Protein AF-A0A843GCX4-F1 (afdb_monomer_lite)

Foldseek 3Di:
DPQLQDDPWDKDALAQLLAAQLCLQCVQVVLADPDSQVSNVSVVSNRHFIKTKAEDADDEEEEAEALQLLQRPQLRVLSVVCVVPRPPHDNHMYIYGSHLRRHNVSVSGCDDVNHRSVPCLVPPSRSNVSVVVVCVVVVHPYYHYDGD

Radius of gyration: 14.12 Å; chains: 1; bounding box: 36×30×37 Å

Structure (mmCIF, N/CA/C/O backbone):
data_AF-A0A843GCX4-F1
#
_entry.id   AF-A0A843GCX4-F1
#
loop_
_atom_site.group_PDB
_atom_site.id
_atom_site.type_symbol
_atom_site.label_atom_id
_atom_site.label_alt_id
_atom_site.label_comp_id
_atom_site.label_asym_id
_atom_site.label_entity_id
_atom_site.label_seq_id
_atom_site.pdbx_PDB_ins_code
_atom_site.Cartn_x
_atom_site.Cartn_y
_atom_site.Cartn_z
_atom_site.occupancy
_atom_site.B_iso_or_equiv
_atom_site.auth_seq_id
_atom_site.auth_comp_id
_atom_site.auth_asym_id
_atom_site.auth_atom_id
_atom_site.pdbx_PDB_model_num
ATOM 1 N N . MET A 1 1 ? -15.278 14.314 -14.137 1.00 44.75 1 MET A N 1
ATOM 2 C CA . MET A 1 1 ? -13.884 13.840 -13.970 1.00 44.75 1 MET A CA 1
ATOM 3 C C . MET A 1 1 ? -13.304 14.185 -12.593 1.00 44.75 1 MET A C 1
ATOM 5 O O . MET A 1 1 ? -12.242 13.668 -12.282 1.00 44.75 1 MET A O 1
ATOM 9 N N . ASP A 1 2 ? -14.006 14.945 -11.739 1.00 46.88 2 ASP A N 1
ATOM 10 C CA . ASP A 1 2 ? -13.498 15.349 -10.413 1.00 46.88 2 ASP A CA 1
ATOM 11 C C . ASP A 1 2 ? -13.655 14.304 -9.290 1.00 46.88 2 ASP A C 1
ATOM 13 O O . ASP A 1 2 ? -13.018 14.430 -8.247 1.00 46.88 2 ASP A O 1
ATOM 17 N N . ASP A 1 3 ? -14.431 13.239 -9.506 1.00 53.78 3 ASP A N 1
ATOM 18 C CA . ASP A 1 3 ? -14.799 12.279 -8.448 1.00 53.78 3 ASP A CA 1
ATOM 19 C C . ASP A 1 3 ? -13.665 11.316 -8.042 1.00 53.78 3 ASP A C 1
ATOM 21 O O . ASP A 1 3 ? -13.592 10.852 -6.912 1.00 53.78 3 ASP A O 1
ATOM 25 N N . LEU A 1 4 ? -12.702 11.044 -8.932 1.00 57.31 4 LEU A N 1
ATOM 26 C CA . LEU A 1 4 ? -11.611 10.088 -8.659 1.00 57.31 4 LEU A CA 1
ATOM 27 C C . LEU A 1 4 ? -10.525 10.640 -7.717 1.00 57.31 4 LEU A C 1
ATOM 29 O O . LEU A 1 4 ? -9.621 9.907 -7.308 1.00 57.31 4 LEU A O 1
ATOM 33 N N . ASN A 1 5 ? -10.565 11.939 -7.411 1.00 57.94 5 ASN A N 1
ATOM 34 C CA . ASN A 1 5 ? -9.571 12.627 -6.582 1.00 57.94 5 ASN A CA 1
ATOM 35 C C . ASN A 1 5 ? -10.054 12.912 -5.158 1.00 57.94 5 ASN A C 1
ATOM 37 O O . ASN A 1 5 ? -9.263 13.423 -4.365 1.00 57.94 5 ASN A O 1
ATOM 41 N N . LYS A 1 6 ? -11.313 12.609 -4.826 1.00 67.44 6 LYS A N 1
ATOM 42 C CA . LYS A 1 6 ? -11.887 12.917 -3.519 1.00 67.44 6 LYS A CA 1
ATOM 43 C C . LYS A 1 6 ? -12.699 11.730 -3.013 1.00 67.44 6 LYS A C 1
ATOM 4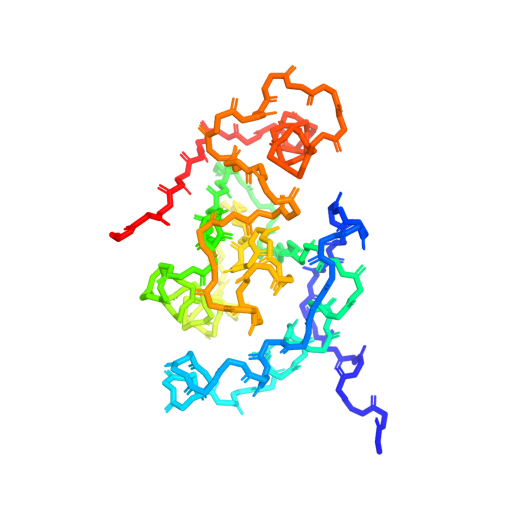5 O O . LYS A 1 6 ? -13.627 11.286 -3.667 1.00 67.44 6 LYS A O 1
ATOM 50 N N . ASN A 1 7 ? -12.330 11.235 -1.841 1.00 82.25 7 ASN A N 1
ATOM 51 C CA . ASN A 1 7 ? -13.049 10.208 -1.096 1.00 82.25 7 ASN A CA 1
ATOM 52 C C . ASN A 1 7 ? -12.879 10.531 0.407 1.00 82.25 7 ASN A C 1
ATOM 54 O O . ASN A 1 7 ? -12.068 11.385 0.767 1.00 82.25 7 ASN A O 1
ATOM 58 N N . ASN A 1 8 ? -13.649 9.882 1.272 1.00 87.75 8 ASN A N 1
ATOM 59 C CA . ASN A 1 8 ? -13.594 9.980 2.728 1.00 87.75 8 ASN A CA 1
ATOM 60 C C . ASN A 1 8 ? -12.407 9.207 3.346 1.00 87.75 8 ASN A C 1
ATOM 62 O O . ASN A 1 8 ? -12.228 9.237 4.559 1.00 87.75 8 ASN A O 1
ATOM 66 N N . LEU A 1 9 ? -11.590 8.530 2.532 1.00 92.25 9 LEU A N 1
ATOM 67 C CA . LEU A 1 9 ? -10.352 7.885 2.975 1.00 92.25 9 LEU A CA 1
ATOM 68 C C . LEU A 1 9 ? -9.309 8.918 3.427 1.00 92.25 9 LEU A C 1
ATOM 70 O O . LEU A 1 9 ? -8.885 9.769 2.641 1.00 92.25 9 LEU A O 1
ATOM 74 N N . GLU A 1 10 ? -8.823 8.787 4.662 1.00 94.94 10 GLU A N 1
ATOM 75 C CA . GLU A 1 10 ? -7.625 9.490 5.127 1.00 94.94 10 GLU A CA 1
ATOM 76 C C . GLU A 1 10 ? -6.386 8.817 4.512 1.00 94.94 10 GLU A C 1
ATOM 78 O O . GLU A 1 10 ? -6.153 7.621 4.708 1.00 94.94 10 GLU A O 1
ATOM 83 N N . LEU A 1 11 ? -5.606 9.565 3.722 1.00 96.06 11 LEU A N 1
ATOM 84 C CA . LEU A 1 11 ? -4.489 9.024 2.943 1.00 96.06 11 LEU A CA 1
ATOM 85 C C . LEU A 1 11 ? -3.256 9.933 2.982 1.00 96.06 11 LEU A C 1
ATOM 87 O O . LEU A 1 11 ? -3.356 11.148 2.820 1.00 96.06 11 LEU A O 1
ATOM 91 N N . GLU A 1 12 ? -2.079 9.316 3.091 1.00 97.81 12 GLU A N 1
ATOM 92 C CA . GLU A 1 12 ? -0.765 9.955 2.950 1.00 97.81 12 GLU A CA 1
ATOM 93 C C . GLU A 1 12 ? 0.049 9.270 1.834 1.00 97.81 12 GLU A C 1
ATOM 95 O O . GLU A 1 12 ? -0.013 8.052 1.664 1.00 97.81 12 GLU A O 1
ATOM 100 N N . ILE A 1 13 ? 0.836 10.039 1.069 1.00 98.38 13 ILE A N 1
ATOM 101 C CA . ILE A 1 13 ? 1.808 9.493 0.106 1.00 98.38 13 ILE A CA 1
ATOM 102 C C . ILE A 1 13 ? 3.180 9.392 0.778 1.00 98.38 13 ILE A C 1
ATOM 104 O O . ILE A 1 13 ? 3.820 10.411 1.034 1.00 98.38 13 ILE A O 1
ATOM 108 N N . ILE A 1 14 ? 3.647 8.165 1.022 1.00 97.69 14 ILE A N 1
ATOM 109 C CA . ILE A 1 14 ? 4.852 7.887 1.827 1.00 97.69 14 ILE A CA 1
ATOM 110 C C . ILE A 1 14 ? 6.151 8.033 1.029 1.00 97.69 14 ILE A C 1
ATOM 112 O O . ILE A 1 14 ? 7.179 8.456 1.557 1.00 97.69 14 ILE A O 1
ATOM 116 N N . SER A 1 15 ? 6.126 7.687 -0.255 1.00 96.19 15 SER A N 1
ATOM 117 C CA . SER A 1 15 ? 7.257 7.853 -1.169 1.00 96.19 15 SER A CA 1
ATOM 118 C C . SER A 1 15 ? 6.727 8.283 -2.524 1.00 96.19 15 SER A C 1
ATOM 120 O O . SER A 1 15 ? 5.895 7.585 -3.090 1.00 96.19 15 SER A O 1
ATOM 122 N N . LYS A 1 16 ? 7.176 9.434 -3.032 1.00 96.69 16 LYS A N 1
ATOM 123 C CA . LYS A 1 16 ? 6.723 9.975 -4.326 1.00 96.69 16 LYS A CA 1
ATOM 124 C C . LYS A 1 16 ? 7.395 9.298 -5.521 1.00 96.69 16 LYS A C 1
ATOM 126 O O . LYS A 1 16 ? 6.825 9.262 -6.604 1.00 96.69 16 LYS A O 1
ATOM 131 N N . ASP A 1 17 ? 8.576 8.723 -5.309 1.00 94.62 17 ASP A N 1
ATOM 132 C CA . ASP A 1 17 ? 9.397 8.142 -6.377 1.00 94.62 17 ASP A CA 1
ATOM 133 C C . ASP A 1 17 ? 8.860 6.790 -6.869 1.00 94.62 17 ASP A C 1
ATOM 135 O O . ASP A 1 17 ? 9.237 6.310 -7.934 1.00 94.62 17 ASP A O 1
ATOM 139 N N . SER A 1 18 ? 7.953 6.173 -6.112 1.00 97.38 18 SER A N 1
ATOM 140 C CA . SER A 1 18 ? 7.413 4.845 -6.395 1.00 97.38 18 SER A CA 1
ATOM 141 C C . SER A 1 18 ? 6.190 4.841 -7.319 1.00 97.38 1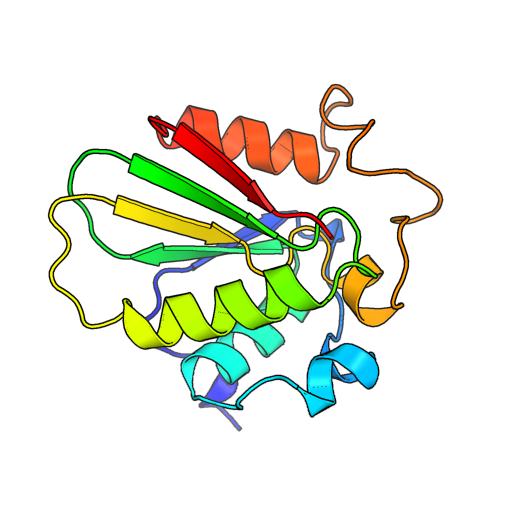8 SER A C 1
ATOM 143 O O . SER A 1 18 ? 5.653 3.768 -7.587 1.00 97.38 18 SER A O 1
ATOM 145 N N . GLY A 1 19 ? 5.723 6.005 -7.782 1.00 98.38 19 GLY A N 1
ATOM 146 C CA . GLY A 1 19 ? 4.443 6.157 -8.481 1.00 98.38 19 GLY A CA 1
ATOM 147 C C . GLY A 1 19 ? 4.314 5.340 -9.773 1.00 98.38 19 GLY A C 1
ATOM 148 O O . GLY A 1 19 ? 5.278 5.167 -10.518 1.00 98.38 19 GLY A O 1
ATOM 149 N N . GLY A 1 20 ? 3.107 4.843 -10.058 1.00 98.12 20 GLY A N 1
ATOM 150 C CA . GLY A 1 20 ? 2.846 4.006 -11.231 1.00 98.12 20 GLY A CA 1
ATOM 151 C C . GLY A 1 20 ? 1.362 3.818 -11.549 1.00 98.12 20 GLY A C 1
ATOM 152 O O . GLY A 1 20 ? 0.502 3.858 -10.670 1.00 98.12 20 GLY A O 1
ATOM 153 N N . PHE A 1 21 ? 1.059 3.590 -12.829 1.00 97.94 21 PHE A N 1
ATOM 154 C CA . PHE A 1 21 ? -0.293 3.309 -13.314 1.00 97.94 21 PHE A CA 1
ATOM 155 C C . PHE A 1 21 ? -0.616 1.821 -13.148 1.00 97.94 21 PHE A C 1
ATOM 157 O O . PHE A 1 21 ? -0.439 1.032 -14.073 1.00 97.94 21 PHE A O 1
ATOM 164 N N . ILE A 1 22 ? -1.130 1.428 -11.980 1.00 98.06 22 ILE A N 1
ATOM 165 C CA . ILE A 1 22 ? -1.460 0.023 -11.662 1.00 98.06 22 ILE A CA 1
ATOM 166 C C . ILE A 1 22 ? -2.326 -0.648 -12.747 1.00 98.06 22 ILE A C 1
ATOM 168 O O . ILE A 1 22 ? -2.164 -1.832 -13.028 1.00 98.06 22 ILE A O 1
ATOM 172 N N . SER A 1 23 ? -3.207 0.111 -13.407 1.00 96.12 23 SER A N 1
ATOM 173 C CA . SER A 1 23 ? -4.082 -0.376 -14.482 1.00 96.12 23 SER A CA 1
ATOM 174 C C . SER A 1 23 ? -3.355 -0.890 -15.732 1.00 96.12 23 SER A C 1
ATOM 176 O O . SER A 1 23 ? -3.961 -1.620 -16.522 1.00 96.12 23 SER A O 1
ATOM 178 N N . ALA A 1 24 ? -2.073 -0.557 -15.920 1.00 97.75 24 ALA A N 1
ATOM 179 C CA . ALA A 1 24 ? -1.255 -1.131 -16.987 1.00 97.75 24 ALA A CA 1
ATOM 180 C C . ALA A 1 24 ? -0.834 -2.585 -16.697 1.00 97.75 24 ALA A C 1
ATOM 182 O O . ALA A 1 24 ? -0.664 -3.358 -17.643 1.00 97.75 24 ALA A O 1
ATOM 183 N N . ASN A 1 25 ? -0.781 -3.015 -15.429 1.00 97.94 25 ASN A N 1
ATOM 184 C CA . ASN A 1 25 ? -0.638 -4.431 -15.094 1.00 97.94 25 ASN A CA 1
ATOM 185 C C . ASN A 1 25 ? -1.998 -5.136 -15.225 1.00 97.94 25 ASN A C 1
ATOM 187 O O . ASN A 1 25 ? -2.839 -5.111 -14.327 1.00 97.94 25 ASN A O 1
ATOM 191 N N . ARG A 1 26 ? -2.227 -5.815 -16.352 1.00 97.12 26 ARG A N 1
ATOM 192 C CA . ARG A 1 26 ? -3.489 -6.541 -16.586 1.00 97.12 26 ARG A CA 1
ATOM 193 C C . ARG A 1 26 ? -3.690 -7.738 -15.656 1.00 97.12 26 ARG A C 1
ATOM 195 O O . ARG A 1 26 ? -4.837 -8.071 -15.374 1.00 97.12 26 ARG A O 1
ATOM 202 N N . ASN A 1 27 ? -2.616 -8.340 -15.139 1.00 96.19 27 ASN A N 1
ATOM 203 C CA . ASN A 1 27 ? -2.717 -9.478 -14.224 1.00 96.19 27 ASN A CA 1
ATOM 204 C C . ASN A 1 27 ? -3.335 -9.064 -12.884 1.00 96.19 27 ASN A C 1
ATOM 206 O O . ASN A 1 27 ? -4.126 -9.817 -12.321 1.00 96.19 27 ASN A O 1
ATOM 210 N N . ILE A 1 28 ? -3.027 -7.859 -12.395 1.00 96.38 28 ILE A N 1
ATOM 211 C CA . ILE A 1 28 ? -3.657 -7.333 -11.181 1.00 96.38 28 ILE A CA 1
ATOM 212 C C . ILE A 1 28 ? -4.995 -6.659 -11.485 1.00 96.38 28 ILE A C 1
ATOM 214 O O . ILE A 1 28 ? -5.990 -6.956 -10.830 1.00 96.38 28 ILE A O 1
ATOM 218 N N . PHE A 1 29 ? -5.053 -5.808 -12.515 1.00 95.75 29 PHE A N 1
ATOM 219 C CA . PHE A 1 29 ? -6.219 -4.966 -12.782 1.00 95.75 29 PHE A CA 1
ATOM 220 C C . PHE A 1 29 ? -7.476 -5.779 -13.105 1.00 95.75 29 PHE A C 1
ATOM 222 O O . PHE A 1 29 ? -8.563 -5.417 -12.668 1.00 95.75 29 PHE A O 1
ATOM 229 N N . ASN A 1 30 ? -7.331 -6.918 -13.790 1.00 96.31 30 ASN A N 1
ATOM 230 C CA . ASN A 1 30 ? -8.456 -7.807 -14.093 1.00 96.31 30 ASN A CA 1
ATOM 231 C C . ASN A 1 30 ? -9.016 -8.535 -12.853 1.00 96.31 30 ASN A C 1
ATOM 233 O O . ASN A 1 30 ? -10.074 -9.149 -12.945 1.00 96.31 30 ASN A O 1
ATOM 237 N N . ASN A 1 31 ? -8.314 -8.492 -11.716 1.00 96.62 31 ASN A N 1
ATOM 238 C CA . ASN A 1 31 ? -8.677 -9.189 -10.479 1.00 96.62 31 ASN A CA 1
ATOM 239 C C . ASN A 1 31 ? -9.013 -8.234 -9.315 1.00 96.62 31 ASN A C 1
ATOM 241 O O . ASN A 1 31 ? -9.309 -8.696 -8.208 1.00 96.62 31 ASN A O 1
ATOM 245 N N . ILE A 1 32 ? -8.977 -6.917 -9.548 1.00 95.62 32 ILE A N 1
ATOM 246 C CA . ILE A 1 32 ? -9.395 -5.891 -8.587 1.00 95.62 32 ILE A CA 1
ATOM 247 C C . ILE A 1 32 ? -10.875 -5.563 -8.815 1.00 95.62 32 ILE A C 1
ATOM 249 O O . ILE A 1 32 ? -11.311 -5.340 -9.943 1.00 95.62 32 ILE A O 1
ATOM 253 N N . GLU A 1 33 ? -11.642 -5.487 -7.731 1.00 94.50 33 GLU A N 1
ATOM 254 C CA . GLU A 1 33 ? -12.985 -4.911 -7.754 1.00 94.50 33 GLU A CA 1
ATOM 255 C C . GLU A 1 33 ? -12.880 -3.383 -7.750 1.00 94.50 33 GLU A C 1
ATOM 257 O O . GLU A 1 33 ? -12.249 -2.818 -6.864 1.00 94.50 33 GLU A O 1
ATOM 262 N N . LEU A 1 34 ? -13.477 -2.713 -8.741 1.00 95.00 34 LEU A N 1
ATOM 263 C CA . LEU A 1 34 ? -13.401 -1.255 -8.903 1.00 95.00 34 LEU A CA 1
ATOM 264 C C . LEU A 1 34 ? -14.469 -0.524 -8.068 1.00 95.00 34 LEU A C 1
ATOM 266 O O . LEU A 1 34 ? -15.335 0.169 -8.610 1.00 95.00 34 LEU A O 1
ATOM 270 N N . SER A 1 35 ? -14.397 -0.678 -6.747 1.00 94.81 35 SER A N 1
ATOM 271 C CA . SER A 1 35 ? -15.074 0.180 -5.763 1.00 94.81 35 SER A CA 1
ATOM 272 C C . SER A 1 35 ? -14.604 1.643 -5.841 1.00 94.81 35 SER A C 1
ATOM 274 O O . SER A 1 35 ? -13.587 1.961 -6.463 1.00 94.81 35 SER A O 1
ATOM 276 N N . ASP A 1 36 ? -15.313 2.566 -5.194 1.00 94.31 36 ASP A N 1
ATOM 277 C CA . ASP A 1 36 ? -14.908 3.980 -5.191 1.00 94.31 36 ASP A CA 1
ATOM 278 C C . ASP A 1 36 ? -13.609 4.213 -4.403 1.00 94.31 36 ASP A C 1
ATOM 280 O O . ASP A 1 36 ? -12.770 5.027 -4.800 1.00 94.31 36 ASP A O 1
ATOM 284 N N . ASN A 1 37 ? -13.371 3.419 -3.356 1.00 95.56 37 ASN A N 1
ATOM 285 C CA . ASN A 1 37 ? -12.104 3.399 -2.624 1.00 95.56 37 ASN A CA 1
ATOM 286 C C . ASN A 1 37 ? -10.958 2.892 -3.496 1.00 95.56 37 ASN A C 1
ATOM 288 O O . ASN A 1 37 ? -9.933 3.564 -3.612 1.00 95.56 37 ASN A O 1
ATOM 292 N N . SER A 1 38 ? -11.115 1.735 -4.145 1.00 96.00 38 SER A N 1
ATOM 293 C CA . SER A 1 38 ? -10.054 1.180 -4.992 1.00 96.00 38 SER A CA 1
ATOM 294 C C . SER A 1 38 ? -9.734 2.106 -6.166 1.00 96.00 38 SER A C 1
ATOM 296 O O . SER A 1 38 ? -8.561 2.377 -6.408 1.00 96.00 38 SER A O 1
ATOM 298 N N . LYS A 1 39 ? -10.734 2.689 -6.841 1.00 96.44 39 LYS A N 1
ATOM 299 C CA . LYS A 1 39 ? -10.522 3.702 -7.892 1.00 96.44 39 LYS A CA 1
ATOM 300 C C . LYS A 1 39 ? -9.726 4.904 -7.380 1.00 96.44 39 LYS A C 1
ATOM 302 O O . LYS A 1 39 ? -8.773 5.327 -8.036 1.00 96.44 39 LYS A O 1
ATOM 307 N N . PHE A 1 40 ? -10.095 5.437 -6.214 1.00 96.56 40 PHE A N 1
ATOM 308 C CA . PHE A 1 40 ? -9.382 6.545 -5.582 1.00 96.56 40 PHE A CA 1
ATOM 309 C C . PHE A 1 40 ? -7.927 6.170 -5.269 1.00 96.56 40 PHE A C 1
ATOM 311 O O . PHE A 1 40 ? -7.010 6.912 -5.625 1.00 96.56 40 PHE A O 1
ATOM 318 N N . ILE A 1 41 ? -7.694 4.995 -4.682 1.00 97.81 41 ILE A N 1
ATOM 319 C CA . ILE A 1 41 ? -6.356 4.499 -4.333 1.00 97.81 41 ILE A CA 1
ATOM 320 C C . ILE A 1 41 ? -5.504 4.276 -5.584 1.00 97.81 41 ILE A C 1
ATOM 322 O O . ILE A 1 41 ? -4.351 4.701 -5.608 1.00 97.81 41 ILE A O 1
ATOM 326 N N . LEU A 1 42 ? -6.055 3.664 -6.637 1.00 97.69 42 LEU A N 1
ATOM 327 C CA . LEU A 1 42 ? -5.361 3.459 -7.914 1.00 97.69 42 LEU A CA 1
ATOM 328 C C . LEU A 1 42 ? -4.923 4.795 -8.530 1.00 97.69 42 LEU A C 1
ATOM 330 O O . LEU A 1 42 ? -3.834 4.889 -9.091 1.00 97.69 42 LEU A O 1
ATOM 334 N N . ASN A 1 43 ? -5.741 5.838 -8.390 1.00 97.12 43 ASN A N 1
ATOM 335 C CA . ASN A 1 43 ? -5.399 7.184 -8.834 1.00 97.12 43 ASN A CA 1
ATOM 336 C C . ASN A 1 43 ? -4.328 7.843 -7.937 1.00 97.12 43 ASN A C 1
ATOM 338 O O . ASN A 1 43 ? -3.411 8.490 -8.441 1.00 97.12 43 ASN A O 1
ATOM 342 N N . GLN A 1 44 ? -4.374 7.642 -6.614 1.00 97.75 44 GLN A N 1
ATOM 343 C CA . GLN A 1 44 ? -3.311 8.120 -5.717 1.00 97.75 44 GLN A CA 1
ATOM 344 C C . GLN A 1 44 ? -1.980 7.380 -5.927 1.00 97.75 44 GLN A C 1
ATOM 346 O O . GLN A 1 44 ? -0.927 7.999 -5.799 1.00 97.75 44 GLN A O 1
ATOM 351 N N . ALA A 1 45 ? -2.010 6.104 -6.323 1.00 98.38 45 ALA A N 1
ATOM 352 C CA . ALA A 1 45 ? -0.823 5.292 -6.596 1.00 98.38 45 ALA A CA 1
ATOM 353 C C . ALA A 1 45 ? 0.041 5.841 -7.750 1.00 98.38 45 ALA A C 1
ATOM 355 O O . ALA A 1 45 ? 1.241 5.578 -7.814 1.00 98.38 45 ALA A O 1
ATOM 356 N N . ILE A 1 46 ? -0.532 6.674 -8.627 1.00 98.38 46 ILE A N 1
ATOM 357 C CA . ILE A 1 46 ? 0.212 7.406 -9.666 1.00 98.38 46 ILE A CA 1
ATOM 358 C C . ILE A 1 46 ? 1.209 8.389 -9.030 1.00 98.38 46 ILE A C 1
ATOM 360 O O . ILE A 1 46 ? 2.271 8.649 -9.588 1.00 98.38 46 ILE A O 1
ATOM 364 N N . LYS A 1 47 ? 0.884 8.931 -7.850 1.00 98.12 47 LYS A N 1
ATOM 365 C CA . LYS A 1 47 ? 1.675 9.957 -7.156 1.00 98.12 47 LYS A CA 1
ATOM 366 C C . LYS A 1 47 ? 2.768 9.379 -6.255 1.00 98.12 47 LYS A C 1
ATOM 368 O O . LYS A 1 47 ? 3.570 10.154 -5.738 1.00 98.12 47 LYS A O 1
ATOM 373 N N . GLY A 1 48 ? 2.764 8.068 -6.016 1.00 98.44 48 GLY A N 1
ATOM 374 C CA . GLY A 1 48 ? 3.658 7.413 -5.065 1.00 98.44 48 GLY A CA 1
ATOM 375 C C . GLY A 1 48 ? 2.970 6.329 -4.241 1.00 98.44 48 GLY A C 1
ATOM 376 O O . GLY A 1 48 ? 1.855 5.933 -4.555 1.00 98.44 48 GLY A O 1
ATOM 377 N N . THR A 1 49 ? 3.621 5.878 -3.168 1.00 98.75 49 THR A N 1
ATOM 378 C CA . THR A 1 49 ? 3.148 4.834 -2.241 1.00 98.75 49 THR A CA 1
ATOM 379 C C . THR A 1 49 ? 1.979 5.354 -1.397 1.00 98.75 49 THR A C 1
ATOM 381 O O . THR A 1 49 ? 2.226 6.154 -0.487 1.00 98.75 49 THR A O 1
ATOM 384 N N . PRO A 1 50 ? 0.727 4.925 -1.644 1.00 98.50 50 PRO A N 1
ATOM 385 C CA . PRO A 1 50 ? -0.411 5.367 -0.853 1.00 98.50 50 PRO A CA 1
ATOM 386 C C . PRO A 1 50 ? -0.498 4.569 0.452 1.00 98.50 50 PRO A C 1
ATOM 388 O O . PRO A 1 50 ? -0.479 3.338 0.436 1.00 98.50 50 PRO A O 1
ATOM 391 N N . MET A 1 51 ? -0.633 5.270 1.574 1.00 98.75 51 MET A N 1
ATOM 392 C CA . MET A 1 51 ? -0.968 4.698 2.876 1.00 98.75 51 MET A CA 1
ATOM 393 C C . MET A 1 51 ? -2.327 5.229 3.314 1.00 98.75 51 MET A C 1
ATOM 395 O O . MET A 1 51 ? -2.517 6.438 3.414 1.00 98.75 51 MET A O 1
ATOM 399 N N . ILE A 1 52 ? -3.252 4.318 3.586 1.00 98.50 52 ILE A N 1
ATOM 400 C CA . ILE A 1 52 ? -4.606 4.608 4.047 1.00 98.50 52 ILE A CA 1
ATOM 401 C C . ILE A 1 52 ? -4.633 4.454 5.565 1.00 98.50 52 ILE A C 1
ATOM 403 O O . ILE A 1 52 ? -4.080 3.478 6.070 1.00 98.50 52 ILE A O 1
ATOM 407 N N . LYS A 1 53 ? -5.290 5.369 6.278 1.00 98.00 53 LYS A N 1
ATOM 408 C CA . LYS A 1 53 ? -5.575 5.260 7.713 1.00 98.00 53 LYS A CA 1
ATOM 409 C C . LYS A 1 53 ? -7.072 5.030 7.938 1.00 98.00 53 LYS A C 1
ATOM 411 O O . LYS A 1 53 ? -7.897 5.698 7.321 1.00 98.00 53 LYS A O 1
ATOM 416 N N . ILE A 1 54 ? -7.406 4.091 8.822 1.00 97.62 54 ILE A N 1
ATOM 417 C CA . ILE A 1 54 ? -8.777 3.771 9.244 1.00 97.62 54 ILE A CA 1
ATOM 418 C C . ILE A 1 54 ? -8.788 3.634 10.772 1.00 97.62 54 ILE A C 1
ATOM 420 O O . ILE A 1 54 ? -7.975 2.890 11.324 1.00 97.62 54 ILE A O 1
ATOM 424 N N . GLY A 1 55 ? -9.700 4.343 11.440 1.00 96.31 55 GLY A N 1
ATOM 425 C CA . GLY A 1 55 ? -9.755 4.445 12.902 1.00 96.31 55 GLY A CA 1
ATOM 426 C C . GLY A 1 55 ? -8.752 5.445 13.492 1.00 96.31 55 GLY A C 1
ATOM 427 O O . GLY A 1 55 ? -7.901 6.000 12.792 1.00 96.31 55 GLY A O 1
ATOM 428 N N . ASP A 1 56 ? -8.878 5.693 14.791 1.00 95.94 56 ASP A N 1
ATOM 429 C CA . ASP A 1 56 ? -8.044 6.619 15.570 1.00 95.94 56 ASP A CA 1
ATOM 430 C C . ASP A 1 56 ? -7.685 6.089 16.977 1.00 95.94 56 ASP A C 1
ATOM 432 O O . ASP A 1 56 ? -7.070 6.798 17.779 1.00 95.94 56 ASP A O 1
ATOM 436 N N . GLY A 1 57 ? -8.035 4.831 17.267 1.00 96.50 57 GLY A N 1
ATOM 437 C CA . GLY A 1 57 ? -7.774 4.162 18.540 1.00 96.50 57 GLY A CA 1
ATOM 438 C C . GLY A 1 57 ? -6.427 3.430 18.616 1.00 96.50 57 GLY A C 1
ATOM 439 O O . GLY A 1 57 ? -5.567 3.552 17.745 1.00 96.50 57 GLY A O 1
ATOM 440 N N . TYR A 1 58 ? -6.253 2.610 19.657 1.00 96.44 58 TYR A N 1
ATOM 441 C CA . TYR A 1 58 ? -5.049 1.805 19.913 1.00 96.44 58 TYR A CA 1
ATOM 442 C C . TYR A 1 58 ? -5.427 0.322 20.107 1.00 96.44 58 TYR A C 1
ATOM 444 O O . TYR A 1 58 ? -6.413 0.046 20.792 1.00 96.44 58 TYR A O 1
ATOM 452 N N . PRO A 1 59 ? -4.662 -0.660 19.580 1.00 97.69 59 PRO A N 1
ATOM 453 C CA . PRO A 1 59 ? -3.312 -0.569 19.007 1.00 97.69 59 PRO A CA 1
ATOM 454 C C . PRO A 1 59 ? -3.249 -0.026 17.577 1.00 97.69 59 PRO A C 1
ATOM 456 O O . PRO A 1 59 ? -4.231 -0.072 16.838 1.00 97.69 59 PRO A O 1
ATOM 459 N N . ASN A 1 60 ? -2.054 0.426 17.187 1.00 98.38 60 ASN A N 1
ATOM 460 C CA . ASN A 1 60 ? -1.750 0.887 15.833 1.00 98.38 60 ASN A CA 1
ATOM 461 C C . ASN A 1 60 ? -1.149 -0.275 15.038 1.00 98.38 60 ASN A C 1
ATOM 463 O O . ASN A 1 60 ? -0.088 -0.783 15.399 1.00 98.38 60 ASN A O 1
ATOM 467 N N . LEU A 1 61 ? -1.789 -0.699 13.954 1.00 98.56 61 LEU A N 1
ATOM 468 C CA . LEU A 1 61 ? -1.314 -1.792 13.102 1.00 98.56 61 LEU A CA 1
ATOM 469 C C . LEU A 1 61 ? -1.010 -1.270 11.702 1.00 98.56 61 LEU A C 1
ATOM 471 O O . LEU A 1 61 ? -1.768 -0.465 11.172 1.00 98.56 61 LEU A O 1
ATOM 475 N N . MET A 1 62 ? 0.071 -1.747 11.085 1.00 98.81 62 MET A N 1
ATOM 476 C CA . MET A 1 62 ? 0.385 -1.438 9.688 1.00 98.81 62 MET A CA 1
ATOM 477 C C . MET A 1 62 ? 0.428 -2.711 8.849 1.00 98.81 62 MET A C 1
ATOM 479 O O . MET A 1 62 ? 1.107 -3.670 9.203 1.00 98.81 62 MET A O 1
ATOM 483 N N . LEU A 1 63 ? -0.274 -2.706 7.721 1.00 98.81 63 LEU A N 1
ATOM 484 C CA . LEU A 1 63 ? -0.267 -3.774 6.729 1.00 98.81 63 LEU A CA 1
ATOM 485 C C . LEU A 1 63 ? 0.382 -3.255 5.451 1.00 98.81 63 LEU A C 1
ATOM 487 O O . LEU A 1 63 ? -0.006 -2.207 4.934 1.00 98.81 63 LEU A O 1
ATOM 491 N N . VAL A 1 64 ? 1.360 -3.994 4.941 1.00 98.81 64 VAL A N 1
ATOM 492 C CA . VAL A 1 64 ? 2.111 -3.649 3.735 1.00 98.81 64 VAL A CA 1
ATOM 493 C C . VAL A 1 64 ? 1.983 -4.787 2.731 1.00 98.81 64 VAL A C 1
ATOM 495 O O . VAL A 1 64 ? 2.120 -5.955 3.082 1.00 98.81 64 VAL A O 1
ATOM 498 N N . ALA A 1 65 ? 1.704 -4.437 1.481 1.00 98.75 65 ALA A N 1
ATOM 499 C CA . ALA A 1 65 ? 1.717 -5.342 0.341 1.00 98.75 65 ALA A CA 1
ATOM 500 C C . ALA A 1 65 ? 2.434 -4.680 -0.843 1.00 98.75 65 ALA A C 1
ATOM 502 O O . ALA A 1 65 ? 2.568 -3.455 -0.913 1.00 98.75 65 ALA A O 1
ATOM 503 N N . GLY A 1 66 ? 2.898 -5.490 -1.795 1.00 98.31 66 GLY A N 1
ATOM 504 C CA . GLY A 1 66 ? 3.506 -4.984 -3.029 1.00 98.31 66 GLY A CA 1
ATOM 505 C C . GLY A 1 66 ? 4.912 -4.410 -2.842 1.00 98.31 66 GLY A C 1
ATOM 506 O O . GLY A 1 66 ? 5.297 -3.492 -3.570 1.00 98.31 66 GLY A O 1
ATOM 507 N N . VAL A 1 67 ? 5.677 -4.922 -1.864 1.00 98.38 67 VAL A N 1
ATOM 508 C CA . VAL A 1 67 ? 7.136 -4.694 -1.792 1.00 98.38 67 VAL A CA 1
ATOM 509 C C . VAL A 1 67 ? 7.796 -5.255 -3.052 1.00 98.38 67 VAL A C 1
ATOM 511 O O . VAL A 1 67 ? 8.622 -4.581 -3.665 1.00 98.38 67 VAL A O 1
ATOM 514 N N . HIS A 1 68 ? 7.366 -6.440 -3.485 1.00 98.50 68 HIS A N 1
ATOM 515 C CA . HIS A 1 68 ? 7.573 -6.928 -4.842 1.00 98.50 68 HIS A CA 1
ATOM 516 C C . HIS A 1 68 ? 6.285 -6.726 -5.650 1.00 98.50 68 HIS A C 1
ATOM 518 O O . HIS A 1 68 ? 5.206 -7.172 -5.262 1.00 98.50 68 HIS A O 1
ATOM 524 N N . GLY A 1 69 ? 6.379 -6.050 -6.791 1.00 97.81 69 GLY A N 1
ATOM 525 C CA . GLY A 1 69 ? 5.208 -5.697 -7.596 1.00 97.81 69 GLY A CA 1
ATOM 526 C C . GLY A 1 69 ? 4.557 -6.873 -8.326 1.00 97.81 69 GLY A C 1
ATOM 527 O O . GLY A 1 69 ? 3.382 -6.795 -8.678 1.00 97.81 69 GLY A O 1
ATOM 528 N N . ASN A 1 70 ? 5.290 -7.970 -8.525 1.00 97.94 70 ASN A N 1
ATOM 529 C CA . ASN A 1 70 ? 4.791 -9.200 -9.144 1.00 97.94 70 ASN A CA 1
ATOM 530 C C . ASN A 1 70 ? 4.060 -10.144 -8.169 1.00 97.94 70 ASN A C 1
ATOM 532 O O . ASN A 1 70 ? 3.566 -11.187 -8.591 1.00 97.94 70 ASN A O 1
ATOM 536 N N . GLU A 1 71 ? 3.967 -9.791 -6.886 1.00 98.00 71 GLU A N 1
ATOM 537 C CA . GLU A 1 71 ? 3.252 -10.563 -5.864 1.00 98.00 71 GLU A CA 1
ATOM 538 C C . GLU A 1 71 ? 1.822 -10.031 -5.715 1.00 98.00 71 GLU A C 1
ATOM 540 O O . GLU A 1 71 ? 1.517 -9.174 -4.885 1.00 98.00 71 GLU A O 1
ATOM 545 N N . LEU A 1 72 ? 0.939 -10.471 -6.613 1.00 97.81 72 LEU A N 1
ATOM 546 C CA . LEU A 1 72 ? -0.335 -9.789 -6.884 1.00 97.81 72 LEU A CA 1
ATOM 547 C C . LEU A 1 72 ? -1.403 -10.022 -5.809 1.00 97.81 72 LEU A C 1
ATOM 549 O O . LEU A 1 72 ? -2.182 -9.121 -5.495 1.00 97.81 72 LEU A O 1
ATOM 553 N N . ALA A 1 73 ? -1.471 -11.236 -5.258 1.00 98.19 73 ALA A N 1
ATOM 554 C CA . ALA A 1 73 ? -2.565 -11.638 -4.375 1.00 98.19 73 ALA A CA 1
ATOM 555 C C . ALA A 1 73 ? -2.658 -10.790 -3.087 1.00 98.19 73 ALA A C 1
ATOM 557 O O . ALA A 1 73 ? -3.765 -10.334 -2.781 1.00 98.19 73 ALA A O 1
ATOM 558 N N . PRO A 1 74 ? -1.552 -10.494 -2.372 1.00 98.50 74 PRO A N 1
ATOM 559 C CA . PRO A 1 74 ? -1.581 -9.600 -1.212 1.00 98.50 74 PRO A CA 1
ATOM 560 C C . PRO A 1 74 ? -2.112 -8.199 -1.523 1.00 98.50 74 PRO A C 1
ATOM 562 O O . PRO A 1 74 ? -2.874 -7.633 -0.743 1.00 98.50 74 PRO A O 1
ATOM 565 N N . GLN A 1 75 ? -1.763 -7.654 -2.687 1.00 98.62 75 GLN A N 1
ATOM 566 C CA . GLN A 1 75 ? -2.157 -6.306 -3.097 1.00 98.62 75 GLN A CA 1
ATOM 567 C C . GLN A 1 75 ? -3.666 -6.226 -3.381 1.00 98.62 75 GLN A C 1
ATOM 569 O O . GLN A 1 75 ? -4.355 -5.309 -2.930 1.00 98.62 75 GLN A O 1
ATOM 574 N N . ILE A 1 76 ? -4.210 -7.241 -4.063 1.00 98.44 76 ILE A N 1
ATOM 575 C CA . ILE A 1 76 ? -5.655 -7.380 -4.302 1.00 98.44 76 ILE A CA 1
ATOM 576 C C . ILE A 1 76 ? -6.402 -7.561 -2.973 1.00 98.44 76 ILE A C 1
ATOM 578 O O . ILE A 1 76 ? -7.459 -6.964 -2.762 1.00 98.44 76 ILE A O 1
ATOM 582 N N . ALA A 1 77 ? -5.861 -8.379 -2.066 1.00 98.38 77 ALA A N 1
ATOM 583 C CA . ALA A 1 77 ? -6.451 -8.607 -0.752 1.00 98.38 77 ALA A CA 1
ATOM 584 C C . ALA A 1 77 ? -6.462 -7.332 0.104 1.00 98.38 77 ALA A C 1
ATOM 586 O O . ALA A 1 77 ? -7.461 -7.073 0.770 1.00 98.38 77 ALA A O 1
ATOM 587 N N . ALA A 1 78 ? -5.408 -6.514 0.042 1.00 98.50 78 ALA A N 1
ATOM 588 C CA . ALA A 1 78 ? -5.331 -5.244 0.757 1.00 98.50 78 ALA A CA 1
ATOM 589 C C . ALA A 1 78 ? -6.419 -4.256 0.303 1.00 98.50 78 ALA A C 1
ATOM 591 O O . ALA A 1 78 ? -7.074 -3.649 1.147 1.00 98.50 78 ALA A O 1
ATOM 592 N N . LEU A 1 79 ? -6.683 -4.149 -1.006 1.00 98.44 79 LEU A N 1
ATOM 593 C CA . LEU A 1 79 ? -7.797 -3.333 -1.510 1.00 98.44 79 LEU A CA 1
ATOM 594 C C . LEU A 1 79 ? -9.156 -3.840 -1.008 1.00 98.44 79 LEU A C 1
ATOM 596 O O . LEU A 1 79 ? -9.954 -3.059 -0.498 1.00 98.44 79 LEU A O 1
ATOM 600 N N . LYS A 1 80 ? -9.391 -5.157 -1.073 1.00 98.12 80 LYS A N 1
ATOM 6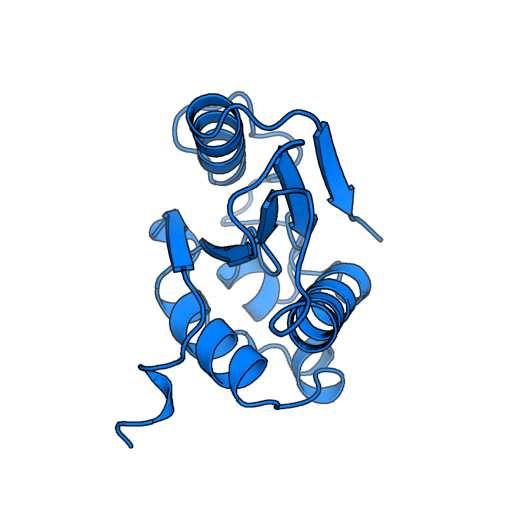01 C CA . LYS A 1 80 ? -10.627 -5.768 -0.551 1.00 98.12 80 LYS A CA 1
ATOM 602 C C . LYS A 1 80 ? -10.785 -5.575 0.955 1.00 98.12 80 LYS A C 1
ATOM 604 O O . LYS A 1 80 ? -11.905 -5.485 1.446 1.00 98.12 80 LYS A O 1
ATOM 609 N N . LEU A 1 81 ? -9.680 -5.568 1.698 1.00 98.38 81 LEU A N 1
ATOM 610 C CA . LEU A 1 81 ? -9.698 -5.320 3.133 1.00 98.38 81 LEU A CA 1
ATOM 611 C C . LEU A 1 81 ? -10.123 -3.883 3.428 1.00 98.38 81 LEU A C 1
ATOM 613 O O . LEU A 1 81 ? -10.982 -3.702 4.283 1.00 98.38 81 LEU A O 1
ATOM 617 N N . ILE A 1 82 ? -9.579 -2.898 2.704 1.00 98.19 82 ILE A N 1
ATOM 618 C CA . ILE A 1 82 ? -9.964 -1.486 2.846 1.00 98.19 82 ILE A CA 1
ATOM 619 C C . ILE A 1 82 ? -11.478 -1.337 2.688 1.00 98.19 82 ILE A C 1
ATOM 621 O O . ILE A 1 82 ? -12.122 -0.806 3.585 1.00 98.19 82 ILE A O 1
ATOM 625 N N . ASP A 1 83 ? -12.061 -1.894 1.624 1.00 96.56 83 ASP A N 1
ATOM 626 C CA . ASP A 1 83 ? -13.512 -1.830 1.395 1.00 96.56 83 ASP A CA 1
ATOM 627 C C . ASP A 1 83 ? -14.339 -2.479 2.507 1.00 96.56 83 ASP A C 1
ATOM 629 O O . ASP A 1 83 ? -15.434 -2.023 2.821 1.00 96.56 83 ASP A O 1
ATOM 633 N N . LYS A 1 84 ? -13.819 -3.539 3.130 1.00 96.56 84 LYS A N 1
ATOM 634 C CA . LYS A 1 84 ? -14.515 -4.240 4.213 1.00 96.56 84 LYS A CA 1
ATOM 635 C C . LYS A 1 84 ? -14.470 -3.512 5.548 1.00 96.56 84 LYS A C 1
ATOM 637 O O . LYS A 1 84 ? -15.342 -3.763 6.374 1.00 96.56 84 LYS A O 1
ATOM 642 N N . VAL A 1 85 ? -13.436 -2.709 5.792 1.00 96.62 85 VAL A N 1
ATOM 643 C CA . VAL A 1 85 ? -13.180 -2.132 7.121 1.00 96.62 85 VAL A CA 1
ATOM 644 C C . VAL A 1 85 ? -13.328 -0.618 7.175 1.00 96.62 85 VAL A C 1
ATOM 646 O O . VAL A 1 85 ? -13.355 -0.080 8.273 1.00 96.62 85 VAL A O 1
ATOM 649 N N . PHE A 1 86 ? -13.444 0.059 6.030 1.00 94.88 86 PHE A N 1
ATOM 650 C CA . PHE A 1 86 ? -13.495 1.520 5.953 1.00 94.88 86 PHE A CA 1
ATOM 651 C C . PHE A 1 86 ? -14.615 2.148 6.799 1.00 94.88 86 PHE A C 1
ATOM 653 O O . PHE A 1 86 ? -14.362 3.130 7.488 1.00 94.88 86 PHE A O 1
ATOM 660 N N . ASP A 1 87 ? -15.808 1.549 6.798 1.00 91.12 87 ASP A N 1
ATOM 661 C CA . ASP A 1 87 ? -16.972 2.048 7.548 1.00 91.12 87 ASP A CA 1
ATOM 662 C C . ASP A 1 87 ? -17.158 1.359 8.914 1.00 91.12 87 ASP A C 1
ATOM 664 O O . ASP A 1 87 ? -18.205 1.495 9.551 1.00 91.12 87 ASP A O 1
ATOM 668 N N . LEU A 1 88 ? -16.176 0.571 9.363 1.00 94.88 88 LEU A N 1
ATOM 669 C CA . LEU A 1 88 ? -16.242 -0.082 10.667 1.00 94.88 88 LEU A CA 1
ATOM 670 C C . LEU A 1 88 ? -15.715 0.840 11.764 1.00 94.88 88 LEU A C 1
ATOM 672 O O . LEU A 1 88 ? -14.673 1.476 11.620 1.00 94.88 88 LEU A O 1
ATOM 676 N N . ASP A 1 89 ? -16.403 0.830 12.902 1.00 94.44 89 ASP A N 1
ATOM 677 C CA . ASP A 1 89 ? -15.906 1.430 14.135 1.00 94.44 89 ASP A CA 1
ATOM 678 C C . ASP A 1 89 ? -14.826 0.519 14.741 1.00 94.44 89 ASP A C 1
ATOM 680 O O . ASP A 1 89 ? -15.112 -0.568 15.259 1.00 94.44 89 ASP A O 1
ATOM 684 N N . LEU A 1 90 ? -13.560 0.909 14.579 1.00 95.62 90 LEU A N 1
ATOM 685 C CA . LEU A 1 90 ? -12.408 0.135 15.028 1.00 95.62 90 LEU A CA 1
ATOM 686 C C . LEU A 1 90 ? -11.926 0.638 16.391 1.00 95.62 90 LEU A C 1
ATOM 688 O O . LEU A 1 90 ? -11.604 1.807 16.557 1.00 95.62 90 LEU A O 1
ATOM 692 N N . ASN A 1 91 ? -11.725 -0.285 17.336 1.00 96.88 91 ASN A N 1
ATOM 693 C CA . ASN A 1 91 ? -11.072 0.034 18.616 1.00 96.88 91 ASN A CA 1
ATOM 694 C C . ASN A 1 91 ? -9.609 0.500 18.449 1.00 96.88 91 ASN A C 1
ATOM 696 O O . ASN A 1 91 ? -9.055 1.139 19.341 1.00 96.88 91 ASN A O 1
ATOM 700 N N . GLY A 1 92 ? -8.963 0.108 17.347 1.00 97.56 92 GLY A N 1
ATOM 701 C CA . GLY A 1 92 ? -7.572 0.419 17.019 1.00 97.56 92 GLY A CA 1
ATOM 702 C C . GLY A 1 92 ? -7.448 1.266 15.756 1.00 97.56 92 GLY A C 1
ATOM 703 O O . GLY A 1 92 ? -8.442 1.566 15.100 1.00 97.56 92 GLY A O 1
ATOM 704 N N . THR A 1 93 ? -6.213 1.590 15.380 1.00 98.38 93 THR A N 1
ATOM 705 C CA . THR A 1 93 ? -5.911 2.262 14.111 1.00 98.38 93 THR A CA 1
ATOM 706 C C . THR A 1 93 ? -5.255 1.285 13.146 1.00 98.38 93 THR A C 1
ATOM 708 O O . THR A 1 93 ? -4.289 0.600 13.496 1.00 98.38 93 THR A O 1
ATOM 711 N N . LEU A 1 94 ? -5.741 1.250 11.909 1.00 98.56 94 LEU A N 1
ATOM 712 C CA . LEU A 1 94 ? -5.190 0.438 10.836 1.00 98.56 94 LEU A CA 1
ATOM 713 C C . LEU A 1 94 ? -4.594 1.326 9.741 1.00 98.56 94 LEU A C 1
ATOM 715 O O . LEU A 1 94 ? -5.288 2.140 9.136 1.00 98.56 94 LEU A O 1
ATOM 719 N N . TYR A 1 95 ? -3.310 1.123 9.461 1.00 98.75 95 TYR A N 1
ATOM 720 C CA . TYR A 1 95 ? -2.592 1.716 8.340 1.00 98.75 95 TYR A CA 1
ATOM 721 C C . TYR A 1 95 ? -2.403 0.663 7.249 1.00 98.75 95 TYR A C 1
ATOM 723 O O . TYR A 1 95 ? -1.813 -0.384 7.505 1.00 98.75 95 TYR A O 1
ATOM 731 N N . ILE A 1 96 ? -2.879 0.910 6.032 1.00 98.88 96 ILE A N 1
ATOM 732 C CA . ILE A 1 96 ? -2.809 -0.063 4.933 1.00 98.88 96 ILE A CA 1
ATOM 733 C C . ILE A 1 96 ? -2.061 0.547 3.753 1.00 98.88 96 ILE A C 1
ATOM 735 O O . ILE A 1 96 ? -2.454 1.589 3.231 1.00 98.88 96 ILE A O 1
ATOM 739 N N . ILE A 1 97 ? -1.006 -0.131 3.308 1.00 98.88 97 ILE A N 1
ATOM 740 C CA . ILE A 1 97 ? -0.256 0.173 2.090 1.00 98.88 97 ILE A CA 1
ATOM 741 C C . ILE A 1 97 ? -0.503 -0.976 1.102 1.00 98.88 97 ILE A C 1
ATOM 743 O O . ILE A 1 97 ? 0.175 -2.001 1.183 1.00 98.88 97 ILE A O 1
ATOM 747 N N . PRO A 1 98 ? -1.476 -0.852 0.178 1.00 98.56 98 PRO A N 1
ATOM 748 C CA . PRO A 1 98 ? -1.784 -1.914 -0.782 1.00 98.56 98 PRO A CA 1
ATOM 749 C C . PRO A 1 98 ? -0.704 -2.067 -1.861 1.00 98.56 98 PRO A C 1
ATOM 751 O O . PRO A 1 98 ? -0.546 -3.147 -2.421 1.00 98.56 98 PRO A O 1
ATOM 754 N N . PHE A 1 99 ? 0.035 -0.988 -2.135 1.00 98.62 99 PHE A N 1
ATOM 755 C CA . PHE A 1 99 ? 1.068 -0.913 -3.163 1.00 98.62 99 PHE A CA 1
ATOM 756 C C . PHE A 1 99 ? 2.301 -0.206 -2.598 1.00 98.62 99 PHE A C 1
ATOM 758 O O . PHE A 1 99 ? 2.400 1.019 -2.672 1.00 98.62 99 PHE A O 1
ATOM 765 N N . ALA A 1 100 ? 3.248 -0.950 -2.022 1.00 98.56 100 ALA A N 1
ATOM 766 C CA . ALA A 1 100 ? 4.491 -0.358 -1.527 1.00 98.56 100 ALA A CA 1
ATOM 767 C C . ALA A 1 100 ? 5.296 0.258 -2.681 1.00 98.56 100 ALA A C 1
ATOM 769 O O . ALA A 1 100 ? 5.759 1.390 -2.557 1.00 98.56 100 ALA A O 1
ATOM 770 N N . SER A 1 101 ? 5.380 -0.433 -3.824 1.00 98.38 101 SER A N 1
ATOM 771 C CA . SER A 1 101 ? 5.939 0.095 -5.074 1.00 98.38 101 SER A CA 1
ATOM 772 C C . SER A 1 101 ? 4.920 0.041 -6.221 1.00 98.38 101 SER A C 1
ATOM 774 O O . SER A 1 101 ? 4.847 -0.959 -6.949 1.00 98.38 101 SER A O 1
ATOM 776 N N . PRO A 1 102 ? 4.115 1.103 -6.417 1.00 98.69 102 PRO A N 1
ATOM 777 C CA . PRO A 1 102 ? 3.188 1.186 -7.541 1.00 98.69 102 PRO A CA 1
ATOM 778 C C . PRO A 1 102 ? 3.842 0.998 -8.914 1.00 98.69 102 PRO A C 1
ATOM 780 O O . PRO A 1 102 ? 3.278 0.308 -9.758 1.00 98.69 102 PRO A O 1
ATOM 783 N N . LYS A 1 103 ? 5.047 1.533 -9.139 1.00 98.69 103 LYS A N 1
ATOM 784 C CA . LYS A 1 103 ? 5.810 1.347 -10.384 1.00 98.69 103 LYS A CA 1
ATOM 785 C C . LYS A 1 103 ? 6.163 -0.120 -10.618 1.00 98.69 103 LYS A C 1
ATOM 787 O O . LYS A 1 103 ? 5.853 -0.664 -11.669 1.00 98.69 103 LYS A O 1
ATOM 792 N N . SER A 1 104 ? 6.725 -0.799 -9.616 1.00 98.56 104 SER A N 1
ATOM 793 C CA . SER A 1 104 ? 7.023 -2.233 -9.738 1.00 98.56 104 SER A CA 1
ATOM 794 C C . SER A 1 104 ? 5.755 -3.053 -9.964 1.00 98.56 104 SER A C 1
ATOM 796 O O . SER A 1 104 ? 5.782 -4.036 -10.699 1.00 98.56 104 SER A O 1
ATOM 798 N N . THR A 1 105 ? 4.638 -2.649 -9.354 1.00 98.62 105 THR A N 1
ATOM 799 C CA . THR A 1 105 ? 3.335 -3.292 -9.562 1.00 98.62 105 THR A CA 1
ATOM 800 C C . THR A 1 105 ? 2.842 -3.097 -10.988 1.00 98.62 105 THR A C 1
ATOM 802 O O . THR A 1 105 ? 2.451 -4.069 -11.627 1.00 98.62 105 THR A O 1
ATOM 805 N N . MET A 1 106 ? 2.889 -1.869 -11.508 1.00 98.56 106 MET A N 1
ATOM 806 C CA . MET A 1 106 ? 2.574 -1.535 -12.900 1.00 98.56 106 MET A CA 1
ATOM 807 C C . MET A 1 106 ? 3.382 -2.396 -13.880 1.00 98.56 106 MET A C 1
ATOM 809 O O . MET A 1 106 ? 2.821 -2.921 -14.840 1.00 98.56 106 MET A O 1
ATOM 813 N N . ASP A 1 107 ? 4.667 -2.593 -13.594 1.00 98.38 107 ASP A N 1
ATOM 814 C CA . ASP A 1 107 ? 5.582 -3.360 -14.442 1.00 98.38 107 ASP A CA 1
ATOM 815 C C . ASP A 1 107 ? 5.496 -4.880 -14.213 1.00 98.38 107 ASP A C 1
ATOM 817 O O . ASP A 1 107 ? 6.204 -5.644 -14.870 1.00 98.38 107 ASP A O 1
ATOM 821 N N . ASN A 1 108 ? 4.650 -5.339 -13.279 1.00 98.12 108 ASN A N 1
ATOM 822 C CA . ASN A 1 108 ? 4.596 -6.730 -12.821 1.00 98.12 108 ASN A CA 1
ATOM 823 C C . ASN A 1 108 ? 5.999 -7.281 -12.488 1.00 98.12 108 ASN A C 1
ATOM 825 O O . ASN A 1 108 ? 6.375 -8.383 -12.892 1.00 98.12 108 ASN A O 1
ATOM 829 N N . SER A 1 109 ? 6.793 -6.473 -11.785 1.00 98.19 109 SER A N 1
ATOM 830 C CA . SER A 1 109 ? 8.216 -6.691 -11.536 1.00 98.19 109 SER A CA 1
ATOM 831 C C . SER A 1 109 ? 8.496 -6.918 -10.057 1.00 98.19 109 SER A C 1
ATOM 833 O O . SER A 1 109 ? 7.946 -6.248 -9.183 1.00 98.19 109 SER A O 1
ATOM 835 N N . ARG A 1 110 ? 9.438 -7.820 -9.777 1.00 97.94 110 ARG A N 1
ATOM 836 C CA . ARG A 1 110 ? 10.000 -8.008 -8.435 1.00 97.94 110 ARG A CA 1
ATOM 837 C C . ARG A 1 110 ? 10.842 -6.814 -7.977 1.00 97.94 110 ARG A C 1
ATOM 839 O O . ARG A 1 110 ? 10.940 -6.548 -6.785 1.00 97.94 110 ARG A O 1
ATOM 846 N N . TYR A 1 111 ? 11.459 -6.113 -8.922 1.00 97.81 111 TYR A N 1
ATOM 847 C CA . TYR A 1 111 ? 12.451 -5.075 -8.664 1.00 97.81 111 TYR A CA 1
ATOM 848 C C . TYR A 1 111 ? 11.886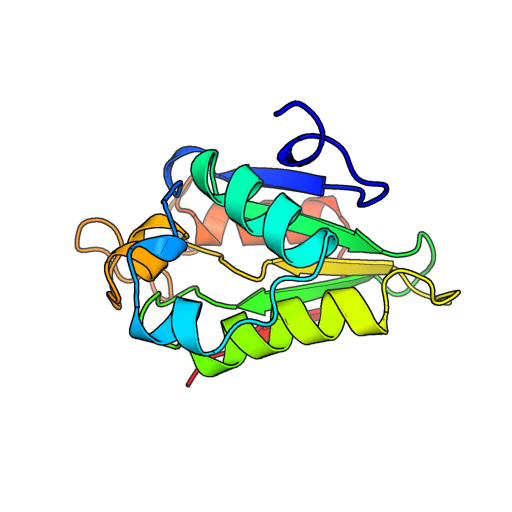 -3.678 -8.931 1.00 97.81 111 TYR A C 1
ATOM 850 O O . TYR A 1 111 ? 11.046 -3.486 -9.816 1.00 97.81 111 TYR A O 1
ATOM 858 N N . PHE A 1 112 ? 12.397 -2.691 -8.200 1.00 97.44 112 PHE A N 1
ATOM 859 C CA . PHE A 1 112 ? 12.213 -1.269 -8.478 1.00 97.44 112 PHE A CA 1
ATOM 860 C C . PHE A 1 112 ? 13.546 -0.703 -8.965 1.00 97.44 112 PHE A C 1
ATOM 862 O O . PHE A 1 112 ? 14.515 -0.702 -8.211 1.00 97.44 112 PHE A O 1
ATOM 869 N N . ASP A 1 113 ? 13.620 -0.300 -10.235 1.00 94.25 113 ASP A N 1
ATOM 870 C CA . ASP A 1 113 ? 14.844 0.219 -10.868 1.00 94.25 113 ASP A CA 1
ATOM 871 C C . ASP A 1 113 ? 16.082 -0.677 -10.635 1.00 94.25 113 ASP A C 1
ATOM 873 O O . ASP A 1 113 ? 17.183 -0.218 -10.341 1.00 94.25 113 ASP A O 1
ATOM 877 N N . GLY A 1 114 ? 15.883 -1.997 -10.743 1.00 95.38 114 GLY A N 1
ATOM 878 C CA . GLY A 1 114 ? 16.926 -3.015 -10.551 1.00 95.38 114 GLY A CA 1
ATOM 879 C C . GLY A 1 114 ? 17.223 -3.380 -9.091 1.00 95.38 114 GLY A C 1
ATOM 880 O O . GLY A 1 114 ? 18.052 -4.253 -8.842 1.00 95.38 114 GLY A O 1
ATOM 881 N N . ILE A 1 115 ? 16.540 -2.759 -8.126 1.00 95.69 115 ILE A N 1
ATOM 882 C CA . ILE A 1 115 ? 16.757 -2.962 -6.690 1.00 95.69 115 ILE A CA 1
ATOM 883 C C . ILE A 1 115 ? 15.653 -3.842 -6.098 1.00 95.69 115 ILE A C 1
ATOM 885 O O . ILE A 1 115 ? 14.464 -3.646 -6.350 1.00 95.69 115 ILE A O 1
ATOM 889 N N . ASP A 1 116 ? 16.057 -4.812 -5.276 1.00 97.44 116 ASP A N 1
ATOM 890 C CA . ASP A 1 116 ? 15.150 -5.605 -4.442 1.00 97.44 116 ASP A CA 1
ATOM 891 C C . ASP A 1 116 ? 14.763 -4.786 -3.200 1.00 97.44 116 ASP A C 1
ATOM 893 O O . ASP A 1 116 ? 15.588 -4.539 -2.310 1.00 97.44 116 ASP A O 1
ATOM 897 N N . LEU A 1 117 ? 13.507 -4.337 -3.149 1.00 96.69 117 LEU A N 1
ATOM 898 C CA . LEU A 1 117 ? 13.014 -3.483 -2.068 1.00 96.69 117 LEU A CA 1
ATOM 899 C C . LEU A 1 117 ? 12.985 -4.194 -0.707 1.00 96.69 117 LEU A C 1
ATOM 901 O O . LEU A 1 117 ? 13.190 -3.547 0.323 1.00 96.69 117 LEU A O 1
ATOM 905 N N . ASN A 1 118 ? 12.842 -5.522 -0.694 1.00 96.06 118 ASN A N 1
ATOM 906 C CA . ASN A 1 118 ? 12.870 -6.342 0.519 1.00 96.06 118 ASN A CA 1
ATOM 907 C C . ASN A 1 118 ? 14.304 -6.593 1.040 1.00 96.06 118 ASN A C 1
ATOM 909 O O . ASN A 1 118 ? 14.537 -7.343 1.992 1.00 96.06 118 ASN A O 1
ATOM 913 N N . ARG A 1 119 ? 15.310 -5.998 0.392 1.00 96.44 119 ARG A N 1
ATOM 914 C CA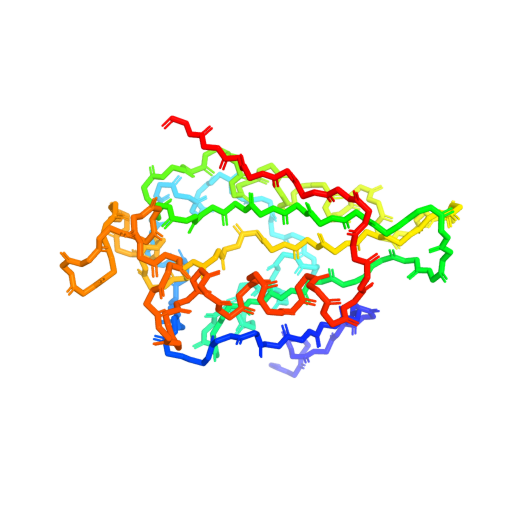 . ARG A 1 119 ? 16.717 -6.008 0.826 1.00 96.44 119 ARG A CA 1
ATOM 915 C C . ARG A 1 119 ? 17.265 -4.600 1.063 1.00 96.44 119 ARG A C 1
ATOM 917 O O . ARG A 1 119 ? 18.367 -4.463 1.591 1.00 96.44 119 ARG A O 1
ATOM 924 N N . SER A 1 120 ? 16.509 -3.554 0.728 1.00 95.88 120 SER A N 1
ATOM 925 C CA . SER A 1 120 ? 16.982 -2.165 0.734 1.00 95.88 120 SER A CA 1
ATOM 926 C C . SER A 1 120 ? 16.434 -1.303 1.876 1.00 95.88 120 SER A C 1
ATOM 928 O O . SER A 1 120 ? 16.738 -0.115 1.930 1.00 95.88 120 SER A O 1
ATOM 930 N N . THR A 1 121 ? 15.705 -1.868 2.845 1.00 96.25 121 THR A N 1
ATOM 931 C CA . THR A 1 121 ? 15.133 -1.123 3.990 1.00 96.25 121 THR A CA 1
ATOM 932 C C . THR A 1 121 ? 16.180 -0.377 4.827 1.00 96.25 121 THR A C 1
ATOM 934 O O . THR A 1 121 ? 15.891 0.654 5.433 1.00 96.25 121 THR A O 1
ATOM 937 N N . HIS A 1 122 ? 17.413 -0.887 4.872 1.00 96.44 122 HIS A N 1
ATOM 938 C CA . HIS A 1 122 ? 18.527 -0.258 5.584 1.00 96.44 122 HIS A CA 1
ATOM 939 C C . HIS A 1 122 ? 19.123 0.946 4.833 1.00 96.44 122 HIS A C 1
ATOM 941 O O . HIS A 1 122 ? 19.807 1.764 5.446 1.00 96.44 122 HIS A O 1
ATOM 947 N N . LEU A 1 123 ? 18.872 1.064 3.524 1.00 96.44 123 LEU A N 1
ATOM 948 C CA . LEU A 1 123 ? 19.361 2.170 2.710 1.00 96.44 123 LEU A CA 1
ATOM 949 C C . LEU A 1 123 ? 18.497 3.412 2.964 1.00 96.44 123 LEU A C 1
ATOM 951 O O . LEU A 1 123 ? 17.277 3.345 2.801 1.00 96.44 123 LEU A O 1
ATOM 955 N N . PRO A 1 124 ? 19.090 4.554 3.348 1.00 95.56 124 PRO A N 1
ATOM 956 C CA . PRO A 1 124 ? 18.338 5.783 3.545 1.00 95.56 124 PRO A CA 1
ATO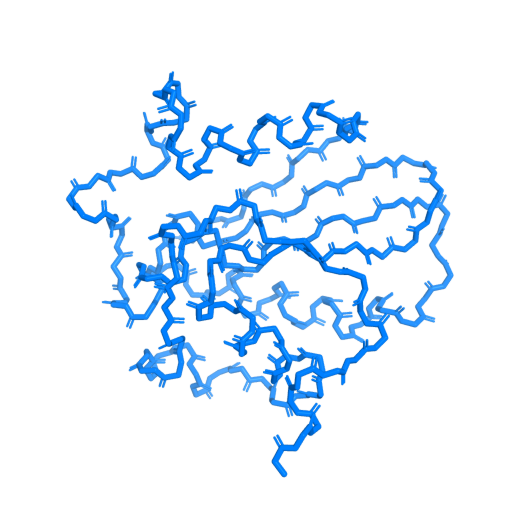M 957 C C . PRO A 1 124 ? 17.533 6.163 2.301 1.00 95.56 124 PRO A C 1
ATOM 959 O O . PRO A 1 124 ? 18.047 6.127 1.187 1.00 95.56 124 PRO A O 1
ATOM 962 N N . ASN A 1 125 ? 16.285 6.574 2.520 1.00 93.94 125 ASN A N 1
ATOM 963 C CA . ASN A 1 125 ? 15.368 7.080 1.493 1.00 93.94 125 ASN A CA 1
ATOM 964 C C . ASN A 1 125 ? 14.899 6.039 0.464 1.00 93.94 125 ASN A C 1
ATOM 966 O O . ASN A 1 125 ? 14.169 6.400 -0.458 1.00 93.94 125 ASN A O 1
ATOM 970 N N . SER A 1 126 ? 15.244 4.756 0.626 1.00 96.88 126 SER A N 1
ATOM 971 C CA . SER A 1 126 ? 14.563 3.697 -0.122 1.00 96.88 126 SER A CA 1
ATOM 972 C C . SER A 1 126 ? 13.074 3.660 0.244 1.00 96.88 126 SER A C 1
ATOM 974 O O . SER A 1 126 ? 12.667 4.088 1.329 1.00 96.88 126 SER A O 1
ATOM 976 N N . ILE A 1 127 ? 12.243 3.124 -0.652 1.00 97.69 127 ILE A N 1
ATOM 977 C CA . ILE A 1 127 ? 10.789 3.032 -0.445 1.00 97.69 127 ILE A CA 1
ATOM 978 C C . ILE A 1 127 ? 10.471 2.322 0.882 1.00 97.69 127 ILE A C 1
ATOM 980 O O . ILE A 1 127 ? 9.720 2.844 1.705 1.00 97.69 127 ILE A O 1
ATOM 984 N N . THR A 1 128 ? 11.100 1.174 1.140 1.00 97.44 128 THR A N 1
ATOM 985 C CA . THR A 1 128 ? 10.891 0.392 2.368 1.00 97.44 128 THR A CA 1
ATOM 986 C C . THR A 1 128 ? 11.508 1.049 3.605 1.00 97.44 128 THR A C 1
ATOM 988 O O . THR A 1 128 ? 10.957 0.921 4.699 1.00 97.44 128 THR A O 1
ATOM 991 N N . ASN A 1 129 ? 12.583 1.836 3.462 1.00 98.00 129 ASN A N 1
ATOM 992 C CA . ASN A 1 129 ? 13.098 2.675 4.549 1.00 98.00 129 ASN A CA 1
ATOM 993 C C . ASN A 1 129 ? 12.098 3.764 4.961 1.00 98.00 129 ASN A C 1
ATOM 995 O O . ASN A 1 129 ? 11.906 3.994 6.156 1.00 98.00 129 ASN A O 1
ATOM 999 N N . ASN A 1 130 ? 11.442 4.408 3.993 1.00 98.38 130 ASN A N 1
ATOM 1000 C CA . ASN A 1 130 ? 10.438 5.438 4.262 1.00 98.38 130 ASN A CA 1
ATOM 1001 C C . ASN A 1 130 ? 9.202 4.848 4.951 1.00 98.38 130 ASN A C 1
ATOM 1003 O O . ASN A 1 130 ? 8.706 5.439 5.907 1.00 98.38 130 ASN A O 1
ATOM 1007 N N . ILE A 1 131 ? 8.767 3.649 4.546 1.00 98.44 131 ILE A N 1
ATOM 1008 C CA . ILE A 1 131 ? 7.698 2.906 5.235 1.00 98.44 131 ILE A CA 1
ATOM 1009 C C . ILE A 1 131 ? 8.097 2.606 6.687 1.00 98.44 131 ILE A C 1
ATOM 1011 O O . ILE A 1 131 ? 7.327 2.883 7.604 1.00 98.44 131 ILE A O 1
ATOM 1015 N N . LEU A 1 132 ? 9.320 2.117 6.930 1.00 98.31 132 LEU A N 1
ATOM 1016 C CA . LEU A 1 132 ? 9.802 1.843 8.289 1.00 98.31 132 LEU A CA 1
ATOM 1017 C C . LEU A 1 132 ? 9.868 3.111 9.155 1.00 98.31 132 LEU A C 1
ATOM 1019 O O . LEU A 1 132 ? 9.507 3.074 10.331 1.00 98.31 132 LEU A O 1
ATOM 1023 N N . LYS A 1 133 ? 10.339 4.233 8.598 1.00 98.38 133 LYS A N 1
ATOM 1024 C CA . LYS A 1 133 ? 10.346 5.527 9.297 1.00 98.38 133 LYS A CA 1
ATOM 1025 C C . LYS A 1 133 ? 8.927 5.959 9.646 1.00 98.38 133 LYS A C 1
ATOM 1027 O O . LYS A 1 133 ? 8.674 6.264 10.807 1.00 98.38 133 LYS A O 1
ATOM 1032 N N . LYS A 1 134 ? 8.000 5.882 8.689 1.00 98.50 134 LYS A N 1
ATOM 1033 C CA . LYS A 1 134 ? 6.593 6.218 8.915 1.00 98.50 134 LYS A CA 1
ATOM 1034 C C . LYS A 1 134 ? 5.966 5.344 10.001 1.00 98.50 134 LYS A C 1
ATOM 1036 O O . LYS A 1 134 ? 5.304 5.861 10.891 1.00 98.50 134 LYS A O 1
ATOM 1041 N N . ALA A 1 135 ? 6.225 4.038 9.991 1.00 98.44 135 ALA A N 1
ATOM 1042 C CA . ALA A 1 135 ? 5.722 3.138 11.025 1.00 98.44 135 ALA A CA 1
ATOM 1043 C C . ALA A 1 135 ? 6.227 3.512 12.431 1.00 98.44 135 ALA A C 1
ATOM 1045 O O . ALA A 1 135 ? 5.470 3.445 13.399 1.00 98.44 135 ALA A O 1
ATOM 1046 N N . LYS A 1 136 ? 7.488 3.953 12.544 1.00 98.31 136 LYS A N 1
ATOM 1047 C CA . LYS A 1 136 ? 8.053 4.470 13.800 1.00 98.31 136 LYS A CA 1
ATOM 1048 C C . LYS A 1 136 ? 7.417 5.797 14.215 1.00 98.31 136 LYS A C 1
ATOM 1050 O O . LYS A 1 136 ? 7.065 5.943 15.377 1.00 98.31 136 LYS A O 1
ATOM 1055 N N . GLU A 1 137 ? 7.248 6.735 13.283 1.00 98.19 137 GLU A N 1
ATOM 1056 C CA . GLU A 1 137 ? 6.586 8.028 13.528 1.00 98.19 137 GLU A CA 1
ATOM 1057 C C . GLU A 1 137 ? 5.156 7.849 14.057 1.00 98.19 137 GLU A C 1
ATOM 1059 O O . GLU A 1 137 ? 4.736 8.554 14.970 1.00 98.19 137 GLU A O 1
ATOM 1064 N N . LEU A 1 138 ? 4.428 6.873 13.512 1.00 98.19 138 LEU A N 1
ATOM 1065 C CA . LEU A 1 138 ? 3.051 6.548 13.888 1.00 98.19 138 LEU A CA 1
ATOM 1066 C C . LEU A 1 138 ? 2.944 5.656 15.137 1.00 98.19 138 LEU A C 1
ATOM 1068 O O . LEU A 1 138 ? 1.837 5.276 15.518 1.00 98.19 138 LEU A O 1
ATOM 1072 N N . ASN A 1 139 ? 4.067 5.298 15.773 1.00 97.69 139 ASN A N 1
ATOM 1073 C CA . ASN A 1 139 ? 4.119 4.376 16.914 1.00 97.69 139 ASN A CA 1
ATOM 1074 C C . ASN A 1 139 ? 3.353 3.064 16.658 1.00 97.69 139 ASN A C 1
ATOM 1076 O O . ASN A 1 139 ? 2.590 2.596 17.504 1.00 97.69 139 ASN A O 1
ATOM 1080 N N . VAL A 1 140 ? 3.528 2.485 15.466 1.00 98.25 140 VAL A N 1
ATOM 1081 C CA . VAL A 1 140 ? 2.884 1.222 15.090 1.00 98.25 140 VAL A CA 1
ATOM 1082 C C . VAL A 1 140 ? 3.314 0.107 16.046 1.00 98.25 140 VAL A C 1
ATOM 1084 O O . VAL A 1 140 ? 4.502 -0.156 16.223 1.00 98.25 140 VAL A O 1
ATOM 1087 N N . SER A 1 141 ? 2.333 -0.568 16.641 1.00 98.44 141 SER A N 1
ATOM 1088 C CA . SER A 1 141 ? 2.511 -1.678 17.577 1.00 98.44 141 SER A CA 1
ATOM 1089 C C . SER A 1 141 ? 2.981 -2.955 16.877 1.00 98.44 141 SER A C 1
ATOM 1091 O O . SER A 1 141 ? 3.766 -3.711 17.445 1.00 98.44 141 SER A O 1
ATOM 1093 N N . ALA A 1 142 ? 2.504 -3.207 15.655 1.00 98.25 142 ALA A N 1
ATOM 1094 C CA . ALA A 1 142 ? 2.936 -4.336 14.834 1.00 98.25 142 ALA A CA 1
ATOM 1095 C C . ALA A 1 142 ? 2.772 -4.050 13.335 1.00 98.25 142 ALA A C 1
ATOM 1097 O O . ALA A 1 142 ? 1.816 -3.395 12.914 1.00 98.25 142 ALA A O 1
ATOM 1098 N N . ILE A 1 143 ? 3.701 -4.580 12.533 1.00 98.06 143 ILE A N 1
ATOM 1099 C CA . ILE A 1 143 ? 3.688 -4.479 11.070 1.00 98.06 143 ILE A CA 1
ATOM 1100 C C . ILE A 1 143 ? 3.553 -5.885 10.482 1.00 98.06 143 ILE A C 1
ATOM 1102 O O . ILE A 1 143 ? 4.338 -6.770 10.824 1.00 98.06 143 ILE A O 1
ATOM 1106 N N . GLY A 1 144 ? 2.582 -6.076 9.592 1.00 98.12 144 GLY A N 1
ATOM 1107 C CA . GLY A 1 144 ? 2.470 -7.255 8.736 1.00 98.12 144 GLY A CA 1
ATOM 1108 C C . GLY A 1 144 ? 2.861 -6.907 7.303 1.00 98.12 144 GLY A C 1
ATOM 1109 O O . GLY A 1 144 ? 2.216 -6.065 6.686 1.00 98.12 144 GLY A O 1
ATOM 1110 N N . ASP A 1 145 ? 3.899 -7.552 6.779 1.00 97.88 145 ASP A N 1
ATOM 1111 C CA . ASP A 1 145 ? 4.326 -7.432 5.381 1.00 97.88 145 ASP A CA 1
ATOM 1112 C C . ASP A 1 145 ? 3.963 -8.723 4.632 1.00 97.88 145 ASP A C 1
ATOM 1114 O O . ASP A 1 145 ? 4.409 -9.810 5.007 1.00 97.88 145 ASP A O 1
ATOM 1118 N N . PHE A 1 146 ? 3.093 -8.620 3.626 1.00 98.38 146 PHE A N 1
ATOM 1119 C CA . PHE A 1 146 ? 2.461 -9.762 2.966 1.00 98.38 146 PHE A CA 1
ATOM 1120 C C . PHE A 1 146 ? 3.056 -9.999 1.575 1.00 98.38 146 PHE A C 1
ATOM 1122 O O . PHE A 1 146 ? 2.962 -9.140 0.697 1.00 98.38 146 PHE A O 1
ATOM 1129 N N . HIS A 1 147 ? 3.597 -11.206 1.383 1.00 96.69 147 HIS A N 1
ATOM 1130 C CA . HIS A 1 147 ? 4.272 -11.668 0.162 1.00 96.69 147 HIS A CA 1
ATOM 1131 C C . HIS A 1 147 ? 3.575 -12.908 -0.428 1.00 96.69 147 HIS A C 1
ATOM 1133 O O . HIS A 1 147 ? 2.722 -13.508 0.237 1.00 96.69 147 HIS A O 1
ATOM 1139 N N . SER A 1 148 ? 3.935 -13.307 -1.655 1.00 89.94 148 SER A N 1
ATOM 1140 C CA . SER A 1 148 ? 3.478 -14.555 -2.310 1.00 89.94 148 SER A CA 1
ATOM 1141 C C . SER A 1 148 ? 4.597 -15.327 -2.992 1.00 89.94 148 SER A C 1
ATOM 1143 O O . SER A 1 148 ? 5.341 -14.670 -3.750 1.00 89.94 148 SER A O 1
#

Sequence (148 aa):
MDDLNKNNLELEIISKDSGGFISANRNIFNNIELSDNSKFILNQAIKGTPMIKIGDGYPNLMLVAGVHGNELAPQIAALKLIDKVFDLDLNGTLYIIPFASPKSTMDNSRYFDGIDLNRSTHLPNSITNNILKKAKELNVSAIGDFHS

pLDDT: mean 95.39, std 8.76, range [44.75, 98.88]

Secondary structure (DSSP, 8-state):
--GGG--S-EEEES-STT---GGG-HHHHTTS---HHHHHHHHHGGGS-EEEEE-SSSSEEEEEE-SSTT-HHHHHHHHHHHHHHTTS--SSEEEEES-S-HHHHHTT-S-BTTB-GGG-TTSTT-HHHHHHHHHHHTT-SEEEEE--